Protein AF-A0A7C3S9Y6-F1 (afdb_monomer_lite)

pLDDT: mean 74.48, std 11.44, range [35.72, 89.06]

Sequence (174 aa):
MGEKSQPERVWFWVAPLLIWFSTAYSTPLTTHLYFVLFQRDALKDGQYAMIFPFGAGLGFVAGTIPLALTLVLSHRKPEFAPIAFWVALGYIAFWTIVVTACEAVVLREGVGFGVLMTLGLLPIALLSLPFFWLSAIFAPLRSLLCVLSSSLPPTVLLLIAFYFTPPRGWRQGG

Radius of gyration: 18.25 Å; chains: 1; bounding box: 56×35×53 Å

Structure (mmCIF, N/CA/C/O backbone):
data_AF-A0A7C3S9Y6-F1
#
_entry.id   AF-A0A7C3S9Y6-F1
#
loop_
_atom_site.group_PDB
_atom_site.id
_atom_site.type_symbol
_atom_site.label_atom_id
_atom_site.label_alt_id
_atom_site.label_comp_id
_atom_site.label_asym_id
_atom_site.label_entity_id
_atom_site.label_seq_id
_atom_site.pdbx_PDB_ins_code
_atom_site.Cartn_x
_atom_site.Cartn_y
_atom_site.Cartn_z
_atom_site.occupancy
_atom_site.B_iso_or_equiv
_atom_site.auth_seq_id
_atom_site.auth_comp_id
_atom_site.auth_asym_id
_atom_site.auth_atom_id
_atom_site.pdbx_PDB_model_num
ATOM 1 N N . MET A 1 1 ? -21.537 -14.570 30.235 1.00 40.09 1 MET A N 1
ATOM 2 C CA . MET A 1 1 ? -20.483 -13.654 29.745 1.00 40.09 1 MET A CA 1
ATOM 3 C C . MET A 1 1 ? -19.998 -14.205 28.419 1.00 40.09 1 MET A C 1
ATOM 5 O O . MET A 1 1 ? -19.288 -15.195 28.415 1.00 40.09 1 MET A O 1
ATOM 9 N N . GLY A 1 2 ? -20.529 -13.687 27.311 1.00 42.88 2 GLY A N 1
ATOM 10 C CA . GLY A 1 2 ? -20.323 -14.271 25.984 1.00 42.88 2 GLY A CA 1
ATOM 11 C C . GLY A 1 2 ? -19.005 -13.831 25.352 1.00 42.88 2 GLY A C 1
ATOM 12 O O . GLY A 1 2 ? -18.713 -12.636 25.306 1.00 42.88 2 GLY A O 1
ATOM 13 N N . GLU A 1 3 ? -18.248 -14.798 24.839 1.00 43.22 3 GLU A N 1
ATOM 14 C CA . GLU A 1 3 ? -17.090 -14.626 23.958 1.00 43.22 3 GLU A CA 1
ATOM 15 C C . GLU A 1 3 ? -17.491 -13.951 22.634 1.00 43.22 3 GLU A C 1
ATOM 17 O O . GLU A 1 3 ? -17.615 -14.584 21.592 1.00 43.22 3 GLU A O 1
ATOM 22 N N . LYS A 1 4 ? -17.695 -12.632 22.649 1.00 45.28 4 LYS A N 1
ATOM 23 C CA . LYS A 1 4 ? -17.788 -11.815 21.424 1.00 45.28 4 LYS A CA 1
ATOM 24 C C . LYS A 1 4 ? -16.437 -11.227 20.981 1.00 45.28 4 LYS A C 1
ATOM 26 O O . LYS A 1 4 ? -16.396 -10.378 20.103 1.00 45.28 4 LYS A O 1
ATOM 31 N N . SER A 1 5 ? -15.318 -11.644 21.573 1.00 50.94 5 SER A N 1
ATOM 32 C CA . SER A 1 5 ? -14.086 -10.837 21.600 1.00 50.94 5 SER A CA 1
ATOM 33 C C . SER A 1 5 ? -12.979 -11.218 20.609 1.00 50.94 5 SER A C 1
ATOM 35 O O . SER A 1 5 ? -11.975 -10.507 20.553 1.00 50.94 5 SER A O 1
ATOM 37 N N . GLN A 1 6 ? -13.111 -12.296 19.832 1.00 53.94 6 GLN A N 1
ATOM 38 C CA . GLN A 1 6 ? -12.042 -12.725 18.917 1.00 53.94 6 GLN A CA 1
ATOM 39 C C . GLN A 1 6 ? -12.067 -12.083 17.517 1.00 53.94 6 GLN A C 1
ATOM 41 O O . GLN A 1 6 ? -11.024 -11.560 17.120 1.00 53.94 6 GLN A O 1
ATOM 46 N N . PRO A 1 7 ? -13.187 -12.047 16.764 1.00 53.97 7 PRO A N 1
ATOM 47 C CA . PRO A 1 7 ? -13.158 -11.538 15.390 1.00 53.97 7 PRO A CA 1
ATOM 48 C C . PRO A 1 7 ? -12.826 -10.040 15.332 1.00 53.97 7 PRO A C 1
ATOM 50 O O . PRO A 1 7 ? -11.981 -9.639 14.538 1.00 53.97 7 PRO A O 1
ATOM 53 N N . GLU A 1 8 ? -13.387 -9.218 16.226 1.00 60.06 8 GLU A N 1
ATOM 54 C CA . GLU A 1 8 ? -13.068 -7.779 16.298 1.00 60.06 8 GLU A CA 1
ATOM 55 C C . GLU A 1 8 ? -11.577 -7.520 16.562 1.00 60.06 8 GLU A C 1
ATOM 57 O O . GLU A 1 8 ? -11.000 -6.573 16.028 1.00 60.06 8 GLU A O 1
ATOM 62 N N . ARG A 1 9 ? -10.929 -8.387 17.351 1.00 68.06 9 ARG A N 1
ATOM 63 C CA . ARG A 1 9 ? -9.521 -8.234 17.725 1.00 68.06 9 ARG A CA 1
ATOM 64 C C . ARG A 1 9 ? -8.576 -8.571 16.568 1.00 68.06 9 ARG A C 1
ATOM 66 O O . ARG A 1 9 ? -7.524 -7.949 16.466 1.00 68.06 9 ARG A O 1
ATOM 73 N N . VAL A 1 10 ? -8.942 -9.507 15.688 1.00 79.38 10 VAL A N 1
ATOM 74 C CA . VAL A 1 10 ? -8.147 -9.837 14.491 1.00 79.38 10 VAL A CA 1
ATOM 75 C C . VAL A 1 10 ? -8.179 -8.679 13.495 1.00 79.38 10 VAL A C 1
ATOM 77 O O . VAL A 1 10 ? -7.125 -8.203 13.075 1.00 79.38 10 VAL A O 1
ATOM 80 N N . TRP A 1 11 ? -9.368 -8.159 13.173 1.00 80.94 11 TRP A N 1
ATOM 81 C CA . TRP A 1 11 ? -9.512 -7.047 12.223 1.00 80.94 11 TRP A CA 1
ATOM 82 C C . TRP A 1 11 ? -8.798 -5.781 12.683 1.00 80.94 11 TRP A C 1
ATOM 84 O O . TRP A 1 11 ? -8.235 -5.064 11.858 1.00 80.94 11 TRP A O 1
ATOM 94 N N . PHE A 1 12 ? -8.765 -5.546 13.995 1.00 81.06 12 PHE A N 1
ATOM 95 C CA . PHE A 1 12 ? -8.070 -4.411 14.588 1.00 81.06 12 PHE A CA 1
ATOM 96 C C . PHE A 1 12 ? -6.573 -4.361 14.237 1.00 81.06 12 PHE A C 1
ATOM 98 O O . PHE A 1 12 ? -6.023 -3.278 14.068 1.00 81.06 12 PHE A O 1
ATOM 105 N N . TRP A 1 13 ? -5.922 -5.518 14.088 1.00 81.94 13 TRP A N 1
ATOM 106 C CA . TRP A 1 13 ? -4.500 -5.598 13.737 1.00 81.94 13 TRP A CA 1
ATOM 107 C C . TRP A 1 13 ? -4.264 -5.830 12.249 1.00 81.94 13 TRP A C 1
ATOM 109 O O . TRP A 1 13 ? -3.335 -5.266 11.675 1.00 81.94 13 TRP A O 1
ATOM 119 N N . VAL A 1 14 ? -5.115 -6.627 11.606 1.00 86.06 14 VAL A N 1
ATOM 120 C CA . VAL A 1 14 ? -4.948 -6.981 10.193 1.00 86.06 14 VAL A CA 1
ATOM 121 C C . VAL A 1 14 ? -5.261 -5.796 9.278 1.00 86.06 14 VAL A C 1
ATOM 123 O O . VAL A 1 14 ? -4.531 -5.572 8.316 1.00 86.06 14 VAL A O 1
ATOM 126 N N . ALA A 1 15 ? -6.296 -5.001 9.571 1.00 86.69 15 ALA A N 1
ATOM 127 C CA . ALA A 1 15 ? -6.699 -3.904 8.692 1.00 86.69 15 ALA A CA 1
ATOM 128 C C . ALA A 1 15 ? -5.639 -2.792 8.572 1.00 86.69 15 ALA A C 1
ATOM 130 O O . ALA A 1 15 ? -5.299 -2.437 7.443 1.00 86.69 15 ALA A O 1
ATOM 131 N N . PRO A 1 16 ? -5.042 -2.278 9.669 1.00 85.00 16 PRO A N 1
ATOM 132 C CA . PRO A 1 16 ? -3.958 -1.306 9.564 1.00 85.00 16 PRO A CA 1
ATOM 133 C C . PRO A 1 16 ? -2.755 -1.852 8.796 1.00 85.00 16 PRO A C 1
ATOM 135 O O . PRO A 1 16 ? -2.241 -1.169 7.913 1.00 85.00 16 PRO A O 1
ATOM 138 N N . LEU A 1 17 ? -2.323 -3.083 9.091 1.00 85.88 17 LEU A N 1
ATOM 139 C CA . LEU A 1 17 ? -1.182 -3.705 8.411 1.00 85.88 17 LEU A CA 1
ATOM 140 C C . LEU A 1 17 ? -1.433 -3.855 6.909 1.00 85.88 17 LEU A C 1
ATOM 142 O O . LEU A 1 17 ? -0.540 -3.601 6.101 1.00 85.88 17 LEU A O 1
ATOM 146 N N . LEU A 1 18 ? -2.657 -4.215 6.528 1.00 86.12 18 LEU A N 1
ATOM 147 C CA . LEU A 1 18 ? -3.022 -4.346 5.127 1.00 86.12 18 LEU A CA 1
ATOM 148 C C . LEU A 1 18 ? -3.097 -2.986 4.421 1.00 86.12 18 LEU A C 1
ATOM 150 O O . LEU A 1 18 ? -2.653 -2.876 3.284 1.00 86.12 18 LEU A O 1
ATOM 154 N N . ILE A 1 19 ? -3.589 -1.942 5.093 1.00 88.25 19 ILE A N 1
ATOM 155 C CA . ILE A 1 19 ? -3.573 -0.558 4.587 1.00 88.25 19 ILE A CA 1
ATOM 156 C C . ILE A 1 19 ? -2.147 -0.035 4.395 1.00 88.25 19 ILE A C 1
ATOM 158 O O . ILE A 1 19 ? -1.830 0.666 3.426 1.00 88.25 19 ILE A O 1
ATOM 162 N N . TRP A 1 20 ? -1.266 -0.369 5.331 1.00 85.94 20 TRP A N 1
ATOM 163 C CA . TRP A 1 20 ? 0.140 -0.022 5.232 1.00 85.94 20 TRP A CA 1
ATOM 164 C C . TRP A 1 20 ? 0.767 -0.664 3.997 1.00 85.94 20 TRP A C 1
ATOM 166 O O . TRP A 1 20 ? 1.350 0.032 3.163 1.00 85.94 20 TRP A O 1
ATOM 176 N N . PHE A 1 21 ? 0.549 -1.971 3.835 1.00 83.62 21 PHE A N 1
ATOM 177 C CA . PHE A 1 21 ? 0.996 -2.719 2.668 1.00 83.62 21 PHE A CA 1
ATOM 178 C C . PHE A 1 21 ? 0.389 -2.181 1.367 1.00 83.62 21 PHE A C 1
ATOM 180 O O . PHE A 1 21 ? 1.106 -2.010 0.387 1.00 83.62 21 PHE A O 1
ATOM 187 N N . SER A 1 22 ? -0.904 -1.848 1.349 1.00 85.06 22 SER A N 1
ATOM 188 C CA . SER A 1 22 ? -1.585 -1.346 0.152 1.00 85.06 22 SER A CA 1
ATOM 189 C C . SER A 1 22 ? -0.983 -0.027 -0.334 1.00 85.06 22 SER A C 1
ATOM 191 O O . SER A 1 22 ? -0.798 0.180 -1.533 1.00 85.06 22 S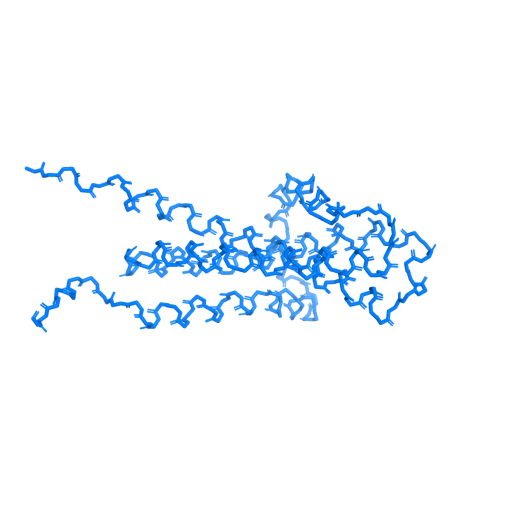ER A O 1
ATOM 193 N N . THR A 1 23 ? -0.622 0.854 0.599 1.00 83.31 23 THR A N 1
ATOM 194 C CA . THR A 1 23 ? 0.060 2.114 0.284 1.00 83.31 23 THR A CA 1
ATOM 195 C C . THR A 1 23 ? 1.471 1.848 -0.233 1.00 83.31 23 THR A C 1
ATOM 197 O O . THR A 1 23 ? 1.828 2.338 -1.305 1.00 83.31 23 THR A O 1
ATOM 200 N N . ALA A 1 24 ? 2.228 0.998 0.469 1.00 81.50 24 ALA A N 1
ATOM 201 C CA . ALA A 1 24 ? 3.584 0.618 0.090 1.00 81.50 24 ALA A CA 1
ATOM 202 C C . ALA A 1 24 ? 3.673 -0.043 -1.285 1.00 81.50 24 ALA A C 1
ATOM 204 O O . ALA A 1 24 ? 4.636 0.169 -2.015 1.00 81.50 24 ALA A O 1
ATOM 205 N N . TYR A 1 25 ? 2.643 -0.800 -1.647 1.00 79.25 25 TYR A N 1
ATOM 206 C CA . TYR A 1 25 ? 2.495 -1.420 -2.950 1.00 79.25 25 TYR A CA 1
ATOM 207 C C . TYR A 1 25 ? 2.164 -0.394 -4.041 1.00 79.25 25 TYR A C 1
ATOM 209 O O . TYR A 1 25 ? 2.771 -0.414 -5.103 1.00 79.25 25 TYR A O 1
ATOM 217 N N . SER A 1 26 ? 1.264 0.560 -3.789 1.00 81.81 26 SER A N 1
ATOM 218 C CA . SER A 1 26 ? 0.836 1.523 -4.817 1.00 81.81 26 SER A CA 1
ATOM 219 C C . SER A 1 26 ? 1.924 2.491 -5.296 1.00 81.81 26 SER A C 1
ATOM 221 O O . SER A 1 26 ? 1.938 2.877 -6.465 1.00 81.81 26 SER A O 1
ATOM 223 N N . THR A 1 27 ? 2.854 2.892 -4.428 1.00 79.19 27 THR A N 1
ATOM 224 C CA . THR A 1 27 ? 3.888 3.894 -4.739 1.00 79.19 27 THR A CA 1
ATOM 225 C C . THR A 1 27 ? 4.909 3.450 -5.797 1.00 79.19 27 THR A C 1
ATOM 227 O O . THR A 1 27 ? 5.082 4.184 -6.779 1.00 79.19 27 THR A O 1
ATOM 230 N N . PRO A 1 28 ? 5.569 2.276 -5.691 1.00 74.69 28 PRO A N 1
ATOM 231 C CA . PRO A 1 28 ? 6.456 1.793 -6.748 1.00 74.69 28 PRO A CA 1
ATOM 232 C C . PRO A 1 28 ? 5.705 1.584 -8.062 1.00 74.69 28 PRO A C 1
ATOM 234 O O . PRO A 1 28 ? 6.260 1.853 -9.118 1.00 74.69 28 PRO A O 1
ATOM 237 N N . LEU A 1 29 ? 4.430 1.193 -8.007 1.00 76.56 29 LEU A N 1
ATOM 238 C CA . LEU A 1 29 ? 3.601 0.935 -9.187 1.00 76.56 29 LEU A CA 1
ATOM 239 C C . LEU A 1 29 ? 3.154 2.219 -9.890 1.00 76.56 29 LEU A C 1
ATOM 241 O O . LEU A 1 29 ? 3.176 2.297 -11.114 1.00 76.56 29 LEU A O 1
ATOM 245 N N . THR A 1 30 ? 2.813 3.258 -9.131 1.00 78.75 30 THR A N 1
ATOM 246 C CA . THR A 1 30 ? 2.537 4.593 -9.684 1.00 78.75 30 THR A CA 1
ATOM 247 C C . THR A 1 30 ? 3.782 5.147 -10.370 1.00 78.75 30 THR A C 1
ATOM 249 O O . THR A 1 30 ? 3.716 5.664 -11.484 1.00 78.75 30 THR A O 1
ATOM 252 N N . THR A 1 31 ? 4.934 4.987 -9.716 1.00 75.69 31 THR A N 1
ATOM 253 C CA . THR A 1 31 ? 6.230 5.400 -10.263 1.00 75.69 31 THR A CA 1
ATOM 254 C C . THR A 1 31 ? 6.538 4.613 -11.536 1.00 75.69 31 THR A C 1
ATOM 256 O O . THR A 1 31 ? 6.851 5.198 -12.566 1.00 75.69 31 THR A O 1
ATOM 259 N N . HIS A 1 32 ? 6.355 3.295 -11.497 1.00 74.44 32 HIS A N 1
ATOM 260 C CA . HIS A 1 32 ? 6.495 2.403 -12.640 1.00 74.44 32 HIS A CA 1
ATOM 261 C C . HIS A 1 32 ? 5.662 2.864 -13.843 1.00 74.44 32 HIS A C 1
ATOM 263 O O . HIS A 1 32 ? 6.205 3.056 -14.929 1.00 74.44 32 HIS A O 1
ATOM 269 N N . LEU A 1 33 ? 4.369 3.126 -13.641 1.00 74.69 33 LEU A N 1
ATOM 270 C CA . LEU A 1 33 ? 3.466 3.601 -14.691 1.00 74.69 33 LEU A CA 1
ATOM 271 C C . LEU A 1 33 ? 3.913 4.926 -15.294 1.00 74.69 33 LEU A C 1
ATOM 273 O O . LEU A 1 33 ? 3.867 5.085 -16.511 1.00 74.69 33 LEU A O 1
ATOM 277 N N . TYR A 1 34 ? 4.369 5.864 -14.463 1.00 76.75 34 TYR A N 1
ATOM 278 C CA . TYR A 1 34 ? 4.883 7.138 -14.950 1.00 76.75 34 TYR A CA 1
ATOM 279 C C . TYR A 1 34 ? 6.054 6.933 -15.921 1.00 76.75 34 TYR A C 1
ATOM 281 O O . TYR A 1 34 ? 6.043 7.477 -17.025 1.00 76.75 34 TYR A O 1
ATOM 289 N N . PHE A 1 35 ? 7.029 6.098 -15.558 1.00 73.25 35 PHE A N 1
ATOM 290 C CA . PHE A 1 35 ? 8.177 5.824 -16.424 1.00 73.25 35 PHE A CA 1
ATOM 291 C C . PHE A 1 35 ? 7.783 5.047 -17.687 1.00 73.25 35 PHE A C 1
ATOM 293 O O . PHE A 1 35 ? 8.198 5.412 -18.784 1.00 73.25 35 PHE A O 1
ATOM 300 N N . VAL A 1 36 ? 6.916 4.041 -17.563 1.00 70.31 36 VAL A N 1
ATOM 301 C CA . VAL A 1 36 ? 6.412 3.240 -18.693 1.00 70.31 36 VAL A CA 1
ATOM 302 C C . VAL A 1 36 ? 5.640 4.079 -19.715 1.00 70.31 36 VAL A C 1
ATOM 304 O O . VAL A 1 36 ? 5.790 3.882 -20.926 1.00 70.31 36 VAL A O 1
ATOM 307 N N . LEU A 1 37 ? 4.813 5.016 -19.250 1.00 73.88 37 LEU A N 1
ATOM 308 C CA . LEU A 1 37 ? 3.951 5.819 -20.115 1.00 73.88 37 LEU A CA 1
ATOM 309 C C . LEU A 1 37 ? 4.655 7.059 -20.670 1.00 73.88 37 LEU A C 1
ATOM 311 O O . LEU A 1 37 ? 4.440 7.397 -21.832 1.00 73.88 37 LEU A O 1
ATOM 315 N N . PHE A 1 38 ? 5.495 7.720 -19.870 1.00 76.06 38 PHE A N 1
ATOM 316 C CA . PHE A 1 38 ? 6.022 9.049 -20.196 1.00 76.06 38 PHE A CA 1
ATOM 317 C C . PHE A 1 38 ? 7.542 9.107 -20.393 1.00 76.06 38 PHE A C 1
ATOM 319 O O . PHE A 1 38 ? 8.027 10.080 -20.963 1.00 76.06 38 PHE A O 1
ATOM 326 N N . GLN A 1 39 ? 8.309 8.097 -19.965 1.00 71.50 39 GLN A N 1
ATOM 327 C CA . GLN A 1 39 ? 9.777 8.078 -20.079 1.00 71.50 39 GLN A CA 1
ATOM 328 C C . GLN A 1 39 ? 10.306 6.710 -20.533 1.00 71.50 39 GLN A C 1
ATOM 330 O O . GLN A 1 39 ? 11.123 6.075 -19.867 1.00 71.50 39 GLN A O 1
ATOM 335 N N . ARG A 1 40 ? 9.862 6.269 -21.717 1.00 66.62 40 ARG A N 1
ATOM 336 C CA . ARG A 1 40 ? 10.253 4.976 -22.309 1.00 66.62 40 ARG A CA 1
ATOM 337 C C . ARG A 1 40 ? 11.755 4.814 -22.539 1.00 66.62 40 ARG A C 1
ATOM 339 O O . ARG A 1 40 ? 12.237 3.687 -22.536 1.00 66.62 40 ARG A O 1
ATOM 346 N N . ASP A 1 41 ? 12.493 5.904 -22.725 1.00 64.50 41 ASP A N 1
ATOM 347 C CA . ASP A 1 41 ? 13.941 5.833 -22.940 1.00 64.50 41 ASP A CA 1
ATOM 348 C C . ASP A 1 41 ? 14.698 5.504 -21.643 1.00 64.50 41 ASP A C 1
ATOM 350 O O . ASP A 1 41 ? 15.640 4.719 -21.675 1.00 64.50 41 ASP A O 1
ATOM 354 N N . ALA A 1 42 ? 14.205 5.954 -20.482 1.00 60.28 42 ALA A N 1
ATOM 355 C CA . ALA A 1 42 ? 14.785 5.625 -19.174 1.00 60.28 42 ALA A CA 1
ATOM 356 C C . ALA A 1 42 ? 14.652 4.130 -18.807 1.00 60.28 42 ALA A C 1
ATOM 358 O O . ALA A 1 42 ? 15.404 3.618 -17.977 1.00 60.28 42 ALA A O 1
ATOM 359 N N . LEU A 1 43 ? 13.720 3.407 -19.442 1.00 58.25 43 LEU A N 1
ATOM 360 C CA . LEU A 1 43 ? 13.586 1.953 -19.293 1.00 58.25 43 LEU A CA 1
ATOM 361 C C . LEU A 1 43 ? 14.712 1.174 -19.984 1.00 58.25 43 LEU A C 1
ATOM 363 O O . LEU A 1 43 ? 15.028 0.073 -19.543 1.00 58.25 43 LEU A O 1
ATOM 367 N N . LYS A 1 44 ? 15.335 1.728 -21.031 1.00 58.50 44 LYS A N 1
ATOM 368 C CA . LYS A 1 44 ? 16.376 1.034 -21.808 1.00 58.50 44 LYS A CA 1
ATOM 369 C C . LYS A 1 44 ? 17.748 1.046 -21.131 1.00 58.50 44 LYS A C 1
ATOM 371 O O . LYS A 1 44 ? 18.532 0.130 -21.348 1.00 58.50 44 LYS A O 1
ATOM 376 N N . ASP A 1 45 ? 18.008 2.024 -20.266 1.00 58.31 45 ASP A N 1
ATOM 377 C CA . ASP A 1 45 ? 19.332 2.256 -19.671 1.00 58.31 45 ASP A CA 1
ATOM 378 C C . ASP A 1 45 ? 19.554 1.526 -18.330 1.00 58.31 45 ASP A C 1
ATOM 380 O O . ASP A 1 45 ? 20.423 1.896 -17.542 1.00 58.31 45 ASP A O 1
ATOM 384 N N . GLY A 1 46 ? 18.741 0.514 -18.004 1.00 59.25 46 GLY A N 1
ATOM 385 C CA . GLY A 1 46 ? 18.872 -0.256 -16.757 1.00 59.25 46 GLY A CA 1
ATOM 386 C C . GLY A 1 46 ? 18.512 0.514 -15.474 1.00 59.25 46 GLY A C 1
ATOM 387 O O . GLY A 1 46 ? 18.488 -0.069 -14.390 1.00 59.25 46 GLY A O 1
ATOM 388 N N . GLN A 1 47 ? 18.147 1.799 -15.575 1.00 60.31 47 GLN A N 1
ATOM 389 C CA . GLN A 1 47 ? 17.688 2.633 -14.451 1.00 60.31 47 GLN A CA 1
ATOM 390 C C . GLN A 1 47 ? 16.416 2.084 -13.791 1.00 60.31 47 GLN A C 1
ATOM 392 O O . GLN A 1 47 ? 16.153 2.329 -12.611 1.00 60.31 47 GLN A O 1
ATOM 397 N N . TYR A 1 48 ? 15.664 1.277 -14.534 1.00 58.97 48 TYR A N 1
ATOM 398 C CA . TYR A 1 48 ? 14.485 0.567 -14.067 1.00 58.97 48 TYR A CA 1
ATOM 399 C C . TYR A 1 48 ? 14.746 -0.286 -12.807 1.00 58.97 48 TYR A C 1
ATOM 401 O O . TYR A 1 48 ? 13.913 -0.320 -11.898 1.00 58.97 48 TYR A O 1
ATOM 409 N N . ALA A 1 49 ? 15.946 -0.869 -12.687 1.00 62.38 49 ALA A N 1
ATOM 410 C CA . ALA A 1 49 ? 16.352 -1.660 -11.525 1.00 62.38 49 ALA A CA 1
ATOM 411 C C . ALA A 1 49 ? 16.459 -0.837 -10.227 1.00 62.38 49 ALA A C 1
ATOM 413 O O . ALA A 1 49 ? 16.343 -1.401 -9.142 1.00 62.38 49 ALA A O 1
ATOM 414 N N . MET A 1 50 ? 16.654 0.485 -10.316 1.00 65.19 50 MET A N 1
ATOM 415 C CA . MET A 1 50 ? 16.802 1.376 -9.153 1.00 65.19 50 MET A CA 1
ATOM 416 C C . MET A 1 50 ? 15.532 2.169 -8.824 1.00 65.19 50 MET A C 1
ATOM 418 O O . MET A 1 50 ? 15.296 2.501 -7.661 1.00 65.19 50 MET A O 1
ATOM 422 N N . ILE A 1 51 ? 14.682 2.434 -9.818 1.00 69.19 51 ILE A N 1
ATOM 423 C CA . ILE A 1 51 ? 13.428 3.182 -9.638 1.00 69.19 51 ILE A CA 1
ATOM 424 C C . ILE A 1 51 ? 12.441 2.392 -8.777 1.00 69.19 51 ILE A C 1
ATOM 426 O O . ILE A 1 51 ? 11.819 2.942 -7.865 1.00 69.19 51 ILE A O 1
ATOM 430 N N . PHE A 1 52 ? 12.313 1.093 -9.050 1.00 69.44 52 PHE A N 1
ATOM 431 C CA . PHE A 1 52 ? 11.334 0.248 -8.379 1.00 69.44 52 PHE A CA 1
ATOM 432 C C . PHE A 1 52 ? 11.627 0.080 -6.873 1.00 69.44 52 PHE A C 1
ATOM 434 O O . PHE A 1 52 ? 10.721 0.306 -6.063 1.00 69.44 52 PHE A O 1
ATOM 441 N N . PRO A 1 53 ? 12.879 -0.203 -6.452 1.00 68.31 53 PRO A N 1
ATOM 442 C CA . PRO A 1 53 ? 13.224 -0.249 -5.036 1.00 68.31 53 PRO A CA 1
ATOM 443 C C . PRO A 1 53 ? 13.048 1.076 -4.304 1.00 68.31 53 PRO A C 1
ATOM 445 O O . PRO A 1 53 ? 12.561 1.100 -3.172 1.00 68.31 53 PRO A O 1
ATOM 448 N N . PHE A 1 54 ? 13.403 2.184 -4.954 1.00 71.44 54 PHE A N 1
ATOM 449 C CA . PHE A 1 54 ? 13.258 3.510 -4.368 1.00 71.44 54 PHE A CA 1
ATOM 450 C C . PHE A 1 54 ? 11.782 3.877 -4.159 1.00 71.44 54 PHE A C 1
ATOM 452 O O . PHE A 1 54 ? 11.398 4.325 -3.078 1.00 71.44 54 PHE A O 1
ATOM 459 N N . GLY A 1 55 ? 10.934 3.607 -5.157 1.00 74.38 55 GLY A N 1
ATOM 460 C CA . GLY A 1 55 ? 9.488 3.793 -5.052 1.00 74.38 55 GLY A CA 1
ATOM 461 C C . GLY A 1 55 ? 8.854 2.922 -3.964 1.00 74.38 55 GLY A C 1
ATOM 462 O O . GLY A 1 55 ? 7.985 3.396 -3.235 1.00 74.38 55 GLY A O 1
ATOM 463 N N . ALA A 1 56 ? 9.318 1.678 -3.799 1.00 73.25 56 ALA A N 1
ATOM 464 C CA . ALA A 1 56 ? 8.851 0.785 -2.739 1.00 73.25 56 ALA A CA 1
ATOM 465 C C . ALA A 1 56 ? 9.217 1.332 -1.353 1.00 73.25 56 ALA A C 1
ATOM 467 O O . ALA A 1 56 ? 8.349 1.442 -0.489 1.00 73.25 56 ALA A O 1
ATOM 468 N N . GLY A 1 57 ? 10.471 1.753 -1.159 1.00 73.38 57 GLY A N 1
ATOM 469 C CA . GLY A 1 57 ? 10.923 2.384 0.083 1.00 73.38 57 GLY A CA 1
ATOM 470 C C . GLY A 1 57 ? 10.104 3.627 0.442 1.00 73.38 57 GLY A C 1
ATOM 471 O O . GLY A 1 57 ? 9.606 3.737 1.563 1.00 73.38 57 GLY A O 1
ATOM 472 N N . LEU A 1 58 ? 9.880 4.521 -0.527 1.00 76.06 58 LEU A N 1
ATOM 473 C CA . LEU A 1 58 ? 9.016 5.690 -0.340 1.00 76.06 58 LEU A CA 1
ATOM 474 C C . LEU A 1 58 ? 7.582 5.302 0.027 1.00 76.06 58 LEU A C 1
ATOM 476 O O . LEU A 1 58 ? 6.991 5.925 0.907 1.00 76.06 58 LEU A O 1
ATOM 480 N N . GLY A 1 59 ? 7.037 4.263 -0.604 1.00 81.81 59 GLY A N 1
ATOM 481 C CA . GLY A 1 59 ? 5.705 3.756 -0.298 1.00 81.81 59 GLY A CA 1
ATOM 482 C C . GLY A 1 59 ? 5.580 3.217 1.122 1.00 81.81 59 GLY A C 1
ATOM 483 O O . GLY A 1 59 ? 4.584 3.488 1.791 1.00 81.81 59 GLY A O 1
ATOM 484 N N . PHE A 1 60 ? 6.586 2.490 1.614 1.00 81.50 60 PHE A N 1
ATOM 485 C CA . PHE A 1 60 ? 6.600 1.991 2.991 1.00 81.50 60 PHE A CA 1
ATOM 486 C C . PHE A 1 60 ? 6.589 3.121 4.011 1.00 81.50 60 PHE A C 1
ATOM 488 O O . PHE A 1 60 ? 5.845 3.051 4.993 1.00 81.50 60 PHE A O 1
ATOM 495 N N . VAL A 1 61 ? 7.363 4.177 3.756 1.00 80.94 61 VAL A N 1
ATOM 496 C CA . VAL A 1 61 ? 7.363 5.383 4.588 1.00 80.94 61 VAL A CA 1
ATOM 497 C C . VAL A 1 61 ? 6.012 6.086 4.492 1.00 80.94 61 VAL A C 1
ATOM 499 O O . VAL A 1 61 ? 5.401 6.348 5.521 1.00 80.94 61 VAL A O 1
ATOM 502 N N . ALA A 1 62 ? 5.490 6.323 3.288 1.00 82.19 62 ALA A N 1
ATOM 503 C CA . ALA A 1 62 ? 4.198 6.978 3.082 1.00 82.19 62 ALA A CA 1
ATOM 504 C C . ALA A 1 62 ? 3.035 6.222 3.744 1.00 82.19 62 ALA A C 1
ATOM 506 O O . ALA A 1 62 ? 2.151 6.840 4.335 1.00 82.19 62 ALA A O 1
ATOM 507 N N . GLY A 1 63 ? 3.045 4.888 3.706 1.00 85.25 63 GLY A N 1
ATOM 508 C CA . GLY A 1 63 ? 1.983 4.053 4.263 1.00 85.25 63 GLY A CA 1
ATOM 509 C C . GLY A 1 63 ? 1.816 4.152 5.778 1.00 85.25 63 GLY A C 1
ATOM 510 O O . GLY A 1 63 ? 0.777 3.759 6.308 1.00 85.25 63 GLY A O 1
ATOM 511 N N . THR A 1 64 ? 2.817 4.643 6.501 1.00 86.31 64 THR A N 1
ATOM 512 C CA . THR A 1 64 ? 2.740 4.795 7.962 1.00 86.31 64 THR A CA 1
ATOM 513 C C . THR A 1 64 ? 1.666 5.803 8.393 1.00 86.31 64 THR A C 1
ATOM 515 O O . THR A 1 64 ? 1.073 5.649 9.461 1.00 86.31 64 THR A O 1
ATOM 518 N N . ILE A 1 65 ? 1.362 6.793 7.547 1.00 85.81 65 ILE A N 1
ATOM 519 C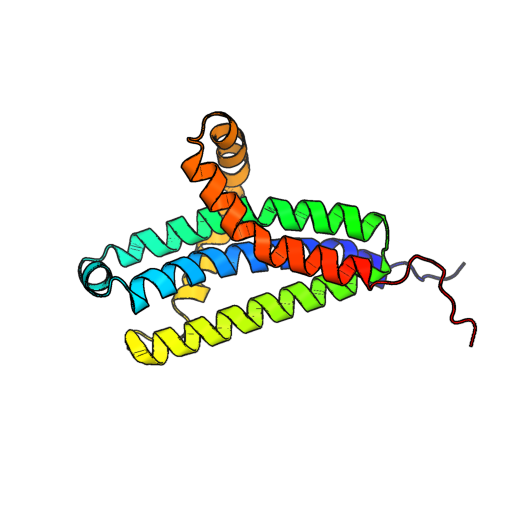 CA . ILE A 1 65 ? 0.312 7.793 7.779 1.00 85.81 65 ILE A CA 1
ATOM 520 C C . ILE A 1 65 ? -1.081 7.136 7.773 1.00 85.81 65 ILE A C 1
ATOM 522 O O . ILE A 1 65 ? -1.767 7.200 8.799 1.00 85.81 65 ILE A O 1
ATOM 526 N N . PRO A 1 66 ? -1.522 6.459 6.692 1.00 88.00 66 PRO A N 1
ATOM 527 C CA . PRO A 1 66 ? -2.809 5.776 6.685 1.00 88.00 66 PRO A CA 1
ATOM 528 C C . PRO A 1 66 ? -2.852 4.591 7.664 1.00 88.00 66 PRO A C 1
ATOM 530 O O . PRO A 1 66 ? -3.922 4.30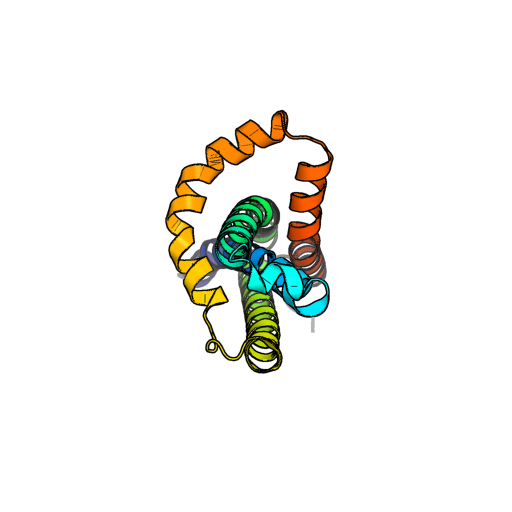9 8.198 1.00 88.00 66 PRO A O 1
ATOM 533 N N . LEU A 1 67 ? -1.721 3.947 7.990 1.00 88.50 67 LEU A N 1
ATOM 534 C CA . LEU A 1 67 ? -1.628 2.967 9.086 1.00 88.50 67 LEU A CA 1
ATOM 535 C C . LEU A 1 67 ? -2.032 3.596 10.429 1.00 88.50 67 LEU A C 1
ATOM 537 O O . LEU A 1 67 ? -2.952 3.107 11.090 1.00 88.50 67 LEU A O 1
ATOM 541 N N . ALA A 1 68 ? -1.355 4.677 10.829 1.00 87.00 68 ALA A N 1
ATOM 542 C CA . ALA A 1 68 ? -1.618 5.362 12.091 1.00 87.00 68 ALA A CA 1
ATOM 543 C C . ALA A 1 68 ? -3.060 5.879 12.145 1.00 87.00 68 ALA A C 1
ATOM 545 O O . ALA A 1 68 ? -3.752 5.698 13.150 1.00 87.00 68 ALA A O 1
ATOM 546 N N . LEU A 1 69 ? -3.544 6.444 11.036 1.00 87.94 69 LEU A N 1
ATOM 547 C CA . LEU A 1 69 ? -4.932 6.866 10.913 1.00 87.94 69 LEU A CA 1
ATOM 548 C C . LEU A 1 69 ? -5.891 5.683 11.110 1.00 87.94 69 LEU A C 1
ATOM 550 O O . LEU A 1 69 ? -6.812 5.780 11.916 1.00 87.94 69 LEU A O 1
ATOM 554 N N . THR A 1 70 ? -5.662 4.549 10.446 1.00 89.06 70 THR A N 1
ATOM 555 C CA . THR A 1 70 ? -6.526 3.361 10.561 1.00 89.06 70 THR A CA 1
ATOM 556 C C . THR A 1 70 ? -6.587 2.839 11.993 1.00 89.06 70 THR A C 1
ATOM 558 O O . THR A 1 70 ? -7.675 2.503 12.462 1.00 89.06 70 THR A O 1
ATOM 561 N N . LEU A 1 71 ? -5.463 2.822 12.718 1.00 88.06 71 LEU A N 1
ATOM 562 C CA . LEU A 1 71 ? -5.421 2.444 14.137 1.00 88.06 71 LEU A CA 1
ATOM 563 C C . LEU A 1 71 ? -6.280 3.380 14.998 1.00 88.06 71 LEU A C 1
ATOM 565 O O . LEU A 1 71 ? -7.130 2.922 15.766 1.00 88.06 71 LEU A O 1
ATOM 569 N N . VAL A 1 72 ? -6.104 4.695 14.838 1.00 88.81 72 VAL A N 1
ATOM 570 C CA . VAL A 1 72 ? -6.863 5.706 15.591 1.00 88.81 72 VAL A CA 1
ATOM 571 C C . VAL A 1 72 ? -8.360 5.617 15.283 1.00 88.81 72 VAL A C 1
ATOM 573 O O . VAL A 1 72 ? -9.186 5.640 16.198 1.00 88.81 72 VAL A O 1
ATOM 576 N N . LEU A 1 73 ? -8.730 5.482 14.009 1.00 87.25 73 LEU A N 1
ATOM 577 C CA . LEU A 1 73 ? -10.125 5.392 13.576 1.00 87.25 73 LEU A CA 1
ATOM 578 C C . LEU A 1 73 ? -10.790 4.094 14.053 1.00 87.25 73 LEU A C 1
ATOM 580 O O . LEU A 1 73 ? -11.913 4.137 14.559 1.00 87.25 73 LEU A O 1
ATOM 584 N N . SER A 1 74 ? -10.080 2.966 13.986 1.00 86.12 74 SER A N 1
ATOM 585 C CA . SER A 1 74 ? -10.576 1.664 14.457 1.00 86.12 74 SER A CA 1
ATOM 586 C C . SER A 1 74 ? -10.784 1.638 15.972 1.00 86.12 74 SER A C 1
ATOM 588 O O . SER A 1 74 ? -11.717 1.002 16.459 1.00 86.12 74 SER A O 1
ATOM 590 N N . HIS A 1 75 ? -9.978 2.382 16.739 1.00 85.56 75 HIS A N 1
ATOM 591 C CA . HIS A 1 75 ? -10.220 2.563 18.172 1.00 85.56 75 HIS A CA 1
ATOM 592 C C . HIS A 1 75 ? -11.515 3.336 18.459 1.00 85.56 75 HIS A C 1
ATOM 594 O O . HIS A 1 75 ? -12.209 3.031 19.432 1.00 85.56 75 HIS A O 1
ATOM 600 N N . ARG A 1 76 ? -11.857 4.326 17.622 1.00 84.25 76 ARG A N 1
ATOM 601 C CA . ARG A 1 76 ? -13.082 5.126 17.783 1.00 84.25 76 ARG A CA 1
ATOM 602 C C . ARG A 1 76 ? -14.339 4.385 17.323 1.00 84.25 76 ARG A C 1
ATOM 604 O O . ARG A 1 76 ? -15.366 4.476 17.992 1.00 84.25 76 ARG A O 1
ATOM 611 N N . LYS A 1 77 ? -14.266 3.645 16.214 1.00 85.62 77 LYS A N 1
ATOM 612 C CA . LYS A 1 77 ? -15.357 2.819 15.671 1.00 85.62 77 LYS A CA 1
ATOM 613 C C . LYS A 1 77 ? -14.801 1.432 15.309 1.00 85.62 77 LYS A C 1
ATOM 615 O O . LYS A 1 77 ? -14.234 1.296 14.236 1.00 85.62 77 LYS A O 1
ATOM 620 N N . PRO A 1 78 ? -14.956 0.383 16.132 1.00 81.75 78 PRO A N 1
ATOM 621 C CA . PRO A 1 78 ? -14.393 -0.937 15.813 1.00 81.75 78 PRO A CA 1
ATOM 622 C C . PRO A 1 78 ? -14.991 -1.569 14.561 1.00 81.75 78 PRO A C 1
ATOM 624 O O . PRO A 1 78 ? -14.294 -2.282 13.848 1.00 81.75 78 PRO A O 1
ATOM 627 N N . GLU A 1 79 ? -16.255 -1.258 14.258 1.00 83.19 79 GLU A N 1
ATOM 628 C CA . GLU A 1 79 ? -16.936 -1.674 13.024 1.00 83.19 79 GLU A CA 1
ATOM 629 C C . GLU A 1 79 ? -16.237 -1.138 11.760 1.00 83.19 79 GLU A C 1
ATOM 631 O O . GLU A 1 79 ? -16.422 -1.677 10.673 1.00 83.19 79 GLU A O 1
ATOM 636 N N . PHE A 1 80 ? -15.372 -0.127 11.898 1.00 85.25 80 PHE A N 1
ATOM 637 C CA . PHE A 1 80 ? -14.549 0.394 10.811 1.00 85.25 80 PHE A CA 1
ATOM 638 C C . PHE A 1 80 ? -13.406 -0.547 10.417 1.00 85.25 80 PHE A C 1
ATOM 640 O O . PHE A 1 80 ? -13.032 -0.569 9.251 1.00 85.25 80 PHE A O 1
ATOM 647 N N . ALA A 1 81 ? -12.851 -1.335 11.344 1.00 85.06 81 ALA A N 1
ATOM 648 C CA . ALA A 1 81 ? -11.706 -2.202 11.062 1.00 85.06 81 ALA A CA 1
ATOM 649 C C . ALA A 1 81 ? -11.946 -3.177 9.884 1.00 85.06 81 ALA A C 1
ATOM 651 O O . ALA A 1 81 ? -11.123 -3.204 8.967 1.00 85.06 81 ALA A O 1
ATOM 652 N N . PRO A 1 82 ? -13.066 -3.927 9.812 1.00 85.69 82 PRO A N 1
ATOM 653 C CA . PRO A 1 82 ? -13.348 -4.760 8.643 1.00 85.69 82 PRO A CA 1
ATOM 654 C C . PRO A 1 82 ? -13.572 -3.938 7.362 1.00 85.69 82 PRO A C 1
ATOM 656 O O . PRO A 1 82 ? -13.188 -4.378 6.284 1.00 85.69 82 PRO A O 1
ATOM 659 N N . ILE A 1 83 ? -14.139 -2.730 7.446 1.00 86.25 83 ILE A N 1
ATOM 660 C CA . ILE A 1 83 ? -14.323 -1.854 6.275 1.00 86.25 83 ILE A CA 1
ATOM 661 C C . ILE A 1 83 ? -12.965 -1.380 5.747 1.00 86.25 83 ILE A C 1
ATOM 663 O O . ILE A 1 83 ? -12.702 -1.477 4.551 1.00 86.25 83 ILE A O 1
ATOM 667 N N . ALA A 1 84 ? -12.076 -0.927 6.632 1.00 86.88 84 ALA A N 1
ATOM 668 C CA . ALA A 1 84 ? -10.716 -0.529 6.286 1.00 86.88 84 ALA A CA 1
ATOM 669 C C . ALA A 1 84 ? -9.938 -1.682 5.634 1.00 86.88 84 ALA A C 1
ATOM 671 O O . ALA A 1 84 ? -9.205 -1.463 4.672 1.00 86.88 84 ALA A O 1
ATOM 672 N N . PHE A 1 85 ? -10.149 -2.918 6.094 1.00 87.81 85 PHE A N 1
ATOM 673 C CA . PHE A 1 85 ? -9.591 -4.105 5.450 1.00 87.81 85 PHE A CA 1
ATOM 674 C C . PHE A 1 85 ? -10.068 -4.261 3.996 1.00 87.81 85 PHE A C 1
ATOM 676 O O . PHE A 1 85 ? -9.246 -4.449 3.100 1.00 87.81 85 PHE A O 1
ATOM 683 N N . TRP A 1 86 ? -11.373 -4.134 3.735 1.00 87.12 86 TRP A N 1
ATOM 684 C CA . TRP A 1 86 ? -11.910 -4.214 2.370 1.00 87.12 86 TRP A CA 1
ATOM 685 C C . TRP A 1 86 ? -11.417 -3.079 1.473 1.00 87.12 86 TRP A C 1
ATOM 687 O O . TRP A 1 86 ? -11.104 -3.316 0.307 1.00 87.12 86 TRP A O 1
ATOM 697 N N . VAL A 1 87 ? -11.284 -1.866 2.018 1.00 87.19 87 VAL A N 1
ATOM 698 C CA . VAL A 1 87 ? -10.674 -0.730 1.310 1.00 87.19 87 VAL A CA 1
ATOM 699 C C . VAL A 1 87 ? -9.233 -1.061 0.914 1.00 87.19 87 VAL A C 1
ATOM 701 O O . VAL A 1 87 ? -8.854 -0.841 -0.236 1.00 87.19 87 VAL A O 1
ATOM 704 N N . ALA A 1 88 ? -8.449 -1.643 1.824 1.00 87.44 88 ALA A N 1
ATOM 705 C CA . ALA A 1 88 ? -7.074 -2.049 1.547 1.00 87.44 88 ALA A CA 1
ATOM 706 C C . ALA A 1 88 ? -6.995 -3.098 0.429 1.00 87.44 88 ALA A C 1
ATOM 708 O O . ALA A 1 88 ? -6.210 -2.942 -0.506 1.00 87.44 88 ALA A O 1
ATOM 709 N N . LEU A 1 89 ? -7.834 -4.139 0.492 1.00 87.50 89 LEU A N 1
ATOM 710 C CA . LEU A 1 89 ? -7.900 -5.173 -0.544 1.00 87.50 89 LEU A CA 1
ATOM 711 C C . LEU A 1 89 ? -8.293 -4.599 -1.903 1.00 87.50 89 LEU A C 1
ATOM 713 O O . LEU A 1 89 ? -7.648 -4.911 -2.901 1.00 87.50 89 LEU A O 1
ATOM 717 N N . GLY A 1 90 ? -9.321 -3.747 -1.944 1.00 86.19 90 GLY A N 1
ATOM 718 C CA . GLY A 1 90 ? -9.754 -3.092 -3.176 1.00 86.19 90 GLY A CA 1
ATOM 719 C C . GLY A 1 90 ? -8.644 -2.238 -3.786 1.00 86.19 90 GLY A C 1
ATOM 720 O O . GLY A 1 90 ? -8.420 -2.283 -4.994 1.00 86.19 90 GLY A O 1
ATOM 721 N N . TYR A 1 91 ? -7.894 -1.520 -2.948 1.00 85.44 91 TYR A N 1
ATOM 722 C CA . TYR A 1 91 ? -6.767 -0.707 -3.390 1.00 85.44 91 TYR A CA 1
ATOM 723 C C . TYR A 1 91 ? -5.611 -1.559 -3.938 1.00 85.44 91 TYR A C 1
ATOM 725 O O . TYR A 1 91 ? -5.077 -1.243 -4.999 1.00 85.44 91 TYR A O 1
ATOM 733 N N . ILE A 1 92 ? -5.259 -2.670 -3.275 1.00 85.81 92 ILE A N 1
ATOM 734 C CA . ILE A 1 92 ? -4.253 -3.623 -3.779 1.00 85.81 92 ILE A CA 1
ATOM 735 C C . ILE A 1 92 ? -4.700 -4.188 -5.128 1.00 85.81 92 ILE A C 1
ATOM 737 O O . ILE A 1 92 ? -3.957 -4.088 -6.100 1.00 85.81 92 ILE A O 1
ATOM 741 N N . ALA A 1 93 ? -5.925 -4.719 -5.204 1.00 86.88 93 ALA A N 1
ATOM 742 C CA . ALA A 1 93 ? -6.462 -5.327 -6.416 1.00 86.88 93 ALA A CA 1
ATOM 743 C C . ALA A 1 93 ? -6.463 -4.346 -7.597 1.00 86.88 93 ALA A C 1
ATOM 745 O O . ALA A 1 93 ? -6.027 -4.704 -8.690 1.00 86.88 93 ALA A O 1
ATOM 746 N N . PHE A 1 94 ? -6.886 -3.099 -7.367 1.00 86.44 94 PHE A N 1
ATOM 747 C CA . PHE A 1 94 ? -6.846 -2.043 -8.376 1.00 86.44 94 PHE A CA 1
ATOM 748 C C . PHE A 1 94 ? -5.432 -1.853 -8.939 1.00 86.44 94 PHE A C 1
ATOM 750 O O . PHE A 1 94 ? -5.231 -1.958 -10.149 1.00 86.44 94 PHE A O 1
ATOM 757 N N . TRP A 1 95 ? -4.436 -1.640 -8.076 1.00 83.94 95 TRP A N 1
ATOM 758 C CA . TRP A 1 95 ? -3.062 -1.412 -8.525 1.00 83.94 95 TRP A CA 1
ATOM 759 C C . TRP A 1 95 ? -2.431 -2.641 -9.180 1.00 83.94 95 TRP A C 1
ATOM 761 O O . TRP A 1 95 ? -1.702 -2.494 -10.161 1.00 83.94 95 TRP A O 1
ATOM 771 N N . THR A 1 96 ? -2.750 -3.848 -8.706 1.00 81.06 96 THR A N 1
ATOM 772 C CA . THR A 1 96 ? -2.301 -5.092 -9.342 1.00 81.06 96 THR A CA 1
ATOM 773 C C . THR A 1 96 ? -2.835 -5.212 -10.765 1.00 81.06 96 THR A C 1
ATOM 775 O O . THR A 1 96 ? -2.066 -5.532 -11.672 1.00 81.06 96 THR A O 1
ATOM 778 N N . ILE A 1 97 ? -4.121 -4.915 -10.990 1.00 83.19 97 ILE A N 1
ATOM 779 C CA . ILE A 1 97 ? -4.733 -4.957 -12.327 1.00 83.19 97 ILE A CA 1
ATOM 780 C C . ILE A 1 97 ? -4.067 -3.940 -13.255 1.00 83.19 97 ILE A C 1
ATOM 782 O O . ILE A 1 97 ? -3.679 -4.296 -14.367 1.00 83.19 97 ILE A O 1
ATOM 786 N N . VAL A 1 98 ? -3.897 -2.694 -12.798 1.00 81.94 98 VAL A N 1
ATOM 787 C CA . VAL A 1 98 ? -3.291 -1.626 -13.608 1.00 81.94 98 VAL A CA 1
ATOM 788 C C . VAL A 1 98 ? -1.868 -1.998 -14.032 1.00 81.94 98 VAL A C 1
ATOM 790 O O . VAL A 1 98 ? -1.520 -1.866 -15.202 1.00 81.94 98 VAL A O 1
ATOM 793 N N . VAL A 1 99 ? -1.052 -2.517 -13.113 1.00 74.94 99 VAL A N 1
ATOM 794 C CA . VAL A 1 99 ? 0.334 -2.901 -13.423 1.00 74.94 99 VAL A CA 1
ATOM 795 C C . VAL A 1 99 ? 0.394 -4.104 -14.340 1.00 74.94 99 VAL A C 1
ATOM 797 O O . VAL A 1 99 ? 1.129 -4.071 -15.318 1.00 74.94 99 VAL A O 1
ATOM 800 N N . THR A 1 100 ? -0.427 -5.119 -14.083 1.00 76.94 100 THR A N 1
ATOM 801 C CA . THR A 1 100 ? -0.516 -6.299 -14.950 1.00 76.94 100 THR A CA 1
ATOM 802 C C . THR A 1 100 ? -0.875 -5.898 -16.383 1.00 76.94 100 THR A C 1
ATOM 804 O O . THR A 1 100 ? -0.258 -6.375 -17.334 1.00 76.94 100 THR A O 1
ATOM 807 N N . ALA A 1 101 ? -1.828 -4.974 -16.552 1.00 78.00 101 ALA A N 1
ATOM 808 C CA . ALA A 1 101 ? -2.190 -4.444 -17.862 1.00 78.00 101 ALA A CA 1
ATOM 809 C C . ALA A 1 101 ? -1.021 -3.690 -18.519 1.00 78.00 101 ALA A C 1
ATOM 811 O O . ALA A 1 101 ? -0.758 -3.871 -19.706 1.00 78.00 101 ALA A O 1
ATOM 812 N N . CYS A 1 102 ? -0.283 -2.875 -17.766 1.00 73.12 102 CYS A N 1
ATOM 813 C CA . CYS A 1 102 ? 0.839 -2.112 -18.308 1.00 73.12 102 CYS A CA 1
ATOM 814 C C . CYS A 1 102 ? 2.066 -2.968 -18.643 1.00 73.12 102 CYS A C 1
ATOM 816 O O . CYS A 1 102 ? 2.663 -2.764 -19.702 1.00 73.12 102 CYS A O 1
ATOM 818 N N . GLU A 1 103 ? 2.405 -3.957 -17.816 1.00 72.56 103 GLU A N 1
ATOM 819 C CA . GLU A 1 103 ? 3.458 -4.936 -18.107 1.00 72.56 103 GLU A CA 1
ATOM 820 C C . GLU A 1 103 ? 3.117 -5.738 -19.375 1.00 72.56 103 GLU A C 1
ATOM 822 O O . GLU A 1 103 ? 3.967 -5.893 -20.257 1.00 72.56 103 GLU A O 1
ATOM 827 N N . ALA A 1 104 ? 1.85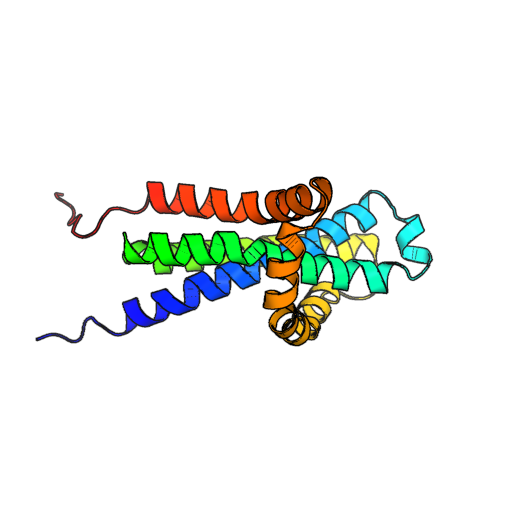4 -6.164 -19.518 1.00 73.12 104 ALA A N 1
ATOM 828 C CA . ALA A 1 104 ? 1.374 -6.890 -20.694 1.00 73.12 104 ALA A CA 1
ATOM 829 C C . ALA A 1 104 ? 1.410 -6.048 -21.983 1.00 73.12 104 ALA A C 1
ATOM 831 O O . ALA A 1 104 ? 1.718 -6.575 -23.053 1.00 73.12 104 ALA A O 1
ATOM 832 N N . VAL A 1 105 ? 1.107 -4.748 -21.899 1.00 69.88 105 VAL A N 1
ATOM 833 C CA . VAL A 1 105 ? 1.034 -3.857 -23.070 1.00 69.88 105 VAL A CA 1
ATOM 834 C C . VAL A 1 105 ? 2.405 -3.315 -23.486 1.00 69.88 105 VAL A C 1
ATOM 836 O O . VAL A 1 105 ? 2.640 -3.138 -24.681 1.00 69.88 105 VAL A O 1
ATOM 839 N N . VAL A 1 106 ? 3.307 -3.028 -22.538 1.00 65.81 106 VAL A N 1
ATOM 840 C CA . VAL A 1 106 ? 4.517 -2.231 -22.822 1.00 65.81 106 VAL A CA 1
ATOM 841 C C . VAL A 1 106 ? 5.823 -3.003 -22.666 1.00 65.81 106 VAL A C 1
ATOM 843 O O . VAL A 1 106 ? 6.735 -2.780 -23.460 1.00 65.81 106 VAL A O 1
ATOM 846 N N . LEU A 1 107 ? 5.942 -3.893 -21.678 1.00 58.69 107 LEU A N 1
ATOM 847 C CA . LEU A 1 107 ? 7.256 -4.393 -21.262 1.00 58.69 107 LEU A CA 1
ATOM 848 C C . LEU A 1 107 ? 7.639 -5.758 -21.826 1.00 58.69 107 LEU A C 1
ATOM 850 O O . LEU A 1 107 ? 8.827 -6.009 -21.947 1.00 58.69 107 LEU A O 1
ATOM 854 N N . ARG A 1 108 ? 6.700 -6.637 -22.208 1.00 58.19 108 ARG A N 1
ATOM 855 C CA . ARG A 1 108 ? 6.977 -8.017 -22.699 1.00 58.19 108 ARG A CA 1
ATOM 856 C C . ARG A 1 108 ? 7.861 -8.901 -21.780 1.00 58.19 108 ARG A C 1
ATOM 858 O O . ARG A 1 108 ? 8.020 -10.077 -22.084 1.00 58.19 108 ARG A O 1
ATOM 865 N N . GLU A 1 109 ? 8.379 -8.385 -20.664 1.00 53.22 109 GLU A N 1
ATOM 866 C CA . GLU A 1 109 ? 9.341 -9.026 -19.746 1.00 53.22 109 GLU A CA 1
ATOM 867 C C . GLU A 1 109 ? 8.696 -9.941 -18.684 1.00 53.22 109 GLU A C 1
ATOM 869 O O . GLU A 1 109 ? 9.381 -10.485 -17.823 1.00 53.22 109 GLU A O 1
ATOM 874 N N . GLY A 1 110 ? 7.389 -10.191 -18.791 1.00 59.59 110 GLY A N 1
ATOM 875 C CA . GLY A 1 110 ? 6.651 -11.102 -17.916 1.00 59.59 110 GLY A CA 1
ATOM 876 C C . GLY A 1 110 ? 5.800 -10.373 -16.876 1.00 59.59 110 GLY A C 1
ATOM 877 O O . GLY A 1 110 ? 6.184 -9.345 -16.328 1.00 59.59 110 GLY A O 1
ATOM 878 N N . VAL A 1 111 ? 4.606 -10.913 -16.636 1.00 65.75 111 VAL A N 1
ATOM 879 C CA . VAL A 1 111 ? 3.604 -10.355 -15.719 1.00 65.75 111 VAL A CA 1
ATOM 880 C C . VAL A 1 111 ? 3.987 -10.653 -14.266 1.00 65.75 111 VAL A C 1
ATOM 882 O O . VAL A 1 111 ? 4.304 -11.792 -13.930 1.00 65.75 111 VAL A O 1
ATOM 885 N N . GLY A 1 112 ? 3.892 -9.654 -13.389 1.00 64.62 112 GLY A N 1
ATOM 886 C CA . GLY A 1 112 ? 4.050 -9.784 -11.940 1.00 64.62 112 GLY A CA 1
ATOM 887 C C . GLY A 1 112 ? 5.430 -9.411 -11.396 1.00 64.62 112 GLY A C 1
ATOM 888 O O . GLY A 1 112 ? 5.652 -9.535 -10.187 1.00 64.62 112 GLY A O 1
ATOM 889 N N . PHE A 1 113 ? 6.345 -8.923 -12.239 1.00 69.19 113 PHE A N 1
ATOM 890 C CA . PHE A 1 113 ? 7.703 -8.554 -11.828 1.00 69.19 113 PHE A CA 1
ATOM 891 C C . PHE A 1 113 ? 7.697 -7.460 -10.754 1.00 69.19 113 PHE A C 1
ATOM 893 O O . PHE A 1 113 ? 8.383 -7.582 -9.735 1.00 69.19 113 PHE A O 1
ATOM 900 N N . GLY A 1 114 ? 6.861 -6.429 -10.918 1.00 66.12 114 GLY A N 1
ATOM 901 C CA . GLY A 1 114 ? 6.752 -5.368 -9.919 1.00 66.12 114 GLY A CA 1
ATOM 902 C C . GLY A 1 114 ? 6.310 -5.876 -8.539 1.00 66.12 114 GLY A C 1
ATOM 903 O O . GLY A 1 114 ? 6.863 -5.495 -7.510 1.00 66.12 114 GLY A O 1
ATOM 904 N N . VAL A 1 115 ? 5.355 -6.805 -8.490 1.00 66.81 115 VAL A N 1
ATOM 905 C CA . VAL A 1 115 ? 4.832 -7.338 -7.217 1.00 66.81 115 VAL A CA 1
ATOM 906 C C . VAL A 1 115 ? 5.900 -8.113 -6.452 1.00 66.81 115 VAL A C 1
ATOM 908 O O . VAL A 1 115 ? 6.072 -7.915 -5.247 1.00 66.81 115 VAL A O 1
ATOM 911 N N . LEU A 1 116 ? 6.644 -8.959 -7.165 1.00 72.06 116 LEU A N 1
ATOM 912 C CA . LEU A 1 116 ? 7.742 -9.747 -6.609 1.00 72.06 116 LEU A CA 1
ATOM 913 C C . LEU A 1 116 ? 8.835 -8.851 -6.018 1.00 72.06 116 LEU A C 1
ATOM 915 O O . LEU A 1 116 ? 9.302 -9.101 -4.907 1.00 72.06 116 LEU A O 1
ATOM 919 N N . MET A 1 117 ? 9.192 -7.771 -6.715 1.00 67.88 117 MET A N 1
ATOM 920 C CA . MET A 1 117 ? 10.211 -6.831 -6.247 1.00 67.88 117 MET A CA 1
ATOM 921 C C . MET A 1 117 ? 9.771 -6.063 -4.994 1.00 67.88 117 MET A C 1
ATOM 923 O O . MET A 1 117 ? 10.564 -5.918 -4.063 1.00 67.88 117 MET A O 1
ATOM 927 N N . THR A 1 118 ? 8.511 -5.612 -4.908 1.00 67.88 118 THR A N 1
ATOM 928 C CA . THR A 1 118 ? 8.004 -4.949 -3.690 1.00 67.88 118 THR A CA 1
ATOM 929 C C . THR A 1 118 ? 8.041 -5.890 -2.485 1.00 67.88 118 THR A C 1
ATOM 931 O O . THR A 1 118 ? 8.442 -5.478 -1.396 1.00 67.88 118 THR A O 1
ATOM 934 N N . LEU A 1 119 ? 7.664 -7.159 -2.674 1.00 72.81 119 LEU A N 1
ATOM 935 C CA . LEU A 1 119 ? 7.706 -8.170 -1.616 1.00 72.81 119 LEU A CA 1
ATOM 936 C C . LEU A 1 119 ? 9.141 -8.490 -1.179 1.00 72.81 119 LEU A C 1
ATOM 938 O O . LEU A 1 119 ? 9.402 -8.579 0.019 1.00 72.81 119 LEU A O 1
ATOM 942 N N . GLY A 1 120 ? 10.080 -8.602 -2.123 1.00 73.56 120 GLY A N 1
ATOM 943 C CA . GLY A 1 120 ? 11.492 -8.861 -1.824 1.00 73.56 120 GLY A CA 1
ATOM 944 C C . GLY A 1 120 ? 12.166 -7.756 -1.000 1.00 73.56 120 GLY A C 1
ATOM 945 O O . GLY A 1 120 ? 13.089 -8.030 -0.236 1.00 73.56 120 GLY A O 1
ATOM 946 N N . LEU A 1 121 ? 11.686 -6.514 -1.106 1.00 71.31 121 LEU A N 1
ATOM 947 C CA . LEU A 1 121 ? 12.259 -5.351 -0.418 1.00 71.31 121 LEU A CA 1
ATOM 948 C C . LEU A 1 121 ? 11.590 -5.007 0.914 1.00 71.31 121 LEU A C 1
ATOM 950 O O . LEU A 1 121 ? 12.127 -4.198 1.675 1.00 71.31 121 LEU A O 1
ATOM 954 N N . LEU A 1 122 ? 10.456 -5.638 1.222 1.00 73.31 122 LEU A N 1
ATOM 955 C CA . LEU A 1 122 ? 9.721 -5.448 2.472 1.00 73.31 122 LEU A CA 1
ATOM 956 C C . LEU A 1 122 ? 10.618 -5.551 3.728 1.00 73.31 122 LEU A C 1
ATOM 958 O O . LEU A 1 122 ? 10.525 -4.662 4.579 1.00 73.31 122 LEU A O 1
ATOM 962 N N . PRO A 1 123 ? 11.522 -6.547 3.866 1.00 75.31 123 PRO A N 1
ATOM 963 C CA . PRO A 1 123 ? 12.363 -6.664 5.060 1.00 75.31 123 PRO A CA 1
ATOM 964 C C . PRO A 1 123 ? 13.332 -5.487 5.231 1.00 75.31 123 PRO A C 1
ATOM 966 O O . PRO A 1 123 ? 13.527 -4.988 6.337 1.00 75.31 123 PRO A O 1
ATOM 969 N N . ILE A 1 124 ? 13.915 -5.010 4.129 1.00 74.25 124 ILE A N 1
ATOM 970 C CA . ILE A 1 124 ? 14.889 -3.910 4.135 1.00 74.25 124 ILE A CA 1
ATOM 971 C C . ILE A 1 124 ? 14.186 -2.592 4.476 1.00 74.25 124 ILE A C 1
ATOM 973 O O . ILE A 1 124 ? 14.682 -1.805 5.286 1.00 74.25 124 ILE A O 1
ATOM 977 N N . ALA A 1 125 ? 13.003 -2.365 3.902 1.00 69.75 125 ALA A N 1
ATOM 978 C CA . ALA A 1 125 ? 12.212 -1.172 4.169 1.00 69.75 125 ALA A CA 1
ATOM 979 C C . ALA A 1 125 ? 11.748 -1.102 5.633 1.00 69.75 125 ALA A C 1
ATOM 981 O O . ALA A 1 125 ? 11.816 -0.042 6.250 1.00 69.75 125 ALA A O 1
ATOM 982 N N . LEU A 1 126 ? 11.353 -2.238 6.218 1.00 73.81 126 LEU A N 1
ATOM 983 C CA . LEU A 1 126 ? 10.999 -2.338 7.637 1.00 73.81 126 LEU A CA 1
ATOM 984 C C . LEU A 1 126 ? 12.156 -1.948 8.562 1.00 73.81 126 LEU A C 1
ATOM 986 O O . LEU A 1 126 ? 11.964 -1.172 9.497 1.00 73.81 126 LEU A O 1
ATOM 990 N N . LEU A 1 127 ? 13.359 -2.458 8.291 1.00 78.88 127 LEU A N 1
ATOM 991 C CA . LEU A 1 127 ? 14.545 -2.190 9.112 1.00 78.88 127 LEU A CA 1
ATOM 992 C C . LEU A 1 127 ? 15.026 -0.735 9.011 1.00 78.88 127 LEU A C 1
ATOM 994 O O . LEU A 1 127 ? 15.565 -0.189 9.972 1.00 78.88 127 LEU A O 1
ATOM 998 N N . SER A 1 128 ? 14.820 -0.094 7.861 1.00 71.44 128 SER A N 1
ATOM 999 C CA . SER A 1 128 ? 15.259 1.284 7.593 1.00 71.44 128 SER A CA 1
ATOM 1000 C C . SER A 1 128 ? 14.224 2.357 7.961 1.00 71.44 128 SER A C 1
ATOM 1002 O O . SER A 1 128 ? 14.551 3.545 8.002 1.00 71.44 128 SER A O 1
ATOM 1004 N N . LEU A 1 129 ? 12.994 1.958 8.296 1.00 72.88 129 LEU A N 1
ATOM 1005 C CA . LEU A 1 129 ? 11.870 2.848 8.598 1.00 72.88 129 LEU A CA 1
ATOM 1006 C C . LEU A 1 129 ? 12.141 3.875 9.724 1.00 72.88 129 LEU A C 1
ATOM 1008 O O . LEU A 1 129 ? 11.796 5.045 9.541 1.00 72.88 129 LEU A O 1
ATOM 1012 N N . PRO A 1 130 ? 12.785 3.520 10.859 1.00 77.44 130 PRO A N 1
ATOM 1013 C CA . PRO A 1 130 ? 13.069 4.483 11.928 1.00 77.44 130 PRO A CA 1
ATOM 1014 C C . PRO A 1 130 ? 14.052 5.575 11.489 1.00 77.44 130 PRO A C 1
ATOM 1016 O O . PRO A 1 130 ? 13.858 6.753 11.790 1.00 77.44 130 PRO A O 1
ATOM 1019 N N . PHE A 1 131 ? 15.082 5.191 10.730 1.00 75.50 131 PHE A N 1
ATOM 1020 C CA . PHE A 1 131 ? 16.065 6.122 10.176 1.00 75.50 131 PHE A CA 1
ATOM 1021 C C . PHE A 1 131 ? 15.420 7.083 9.180 1.00 75.50 131 PHE A C 1
ATOM 1023 O O . PHE A 1 131 ? 15.715 8.277 9.203 1.00 75.50 131 PHE A O 1
ATOM 1030 N N . PHE A 1 132 ? 14.492 6.592 8.357 1.00 70.50 132 PHE A N 1
ATOM 1031 C CA . PHE A 1 132 ? 13.744 7.431 7.425 1.00 70.50 132 PHE A CA 1
ATOM 1032 C C . PHE A 1 132 ? 12.913 8.497 8.141 1.00 70.50 132 PHE A C 1
ATOM 1034 O O . PHE A 1 132 ? 12.980 9.667 7.768 1.00 70.50 132 PHE A O 1
ATOM 1041 N N . TRP A 1 133 ? 12.195 8.135 9.203 1.00 73.06 133 TRP A N 1
ATOM 1042 C CA . TRP A 1 133 ? 11.424 9.097 9.995 1.00 73.06 133 TRP A CA 1
ATOM 1043 C C . TRP A 1 133 ? 12.287 10.166 10.662 1.00 73.06 133 TRP A C 1
ATOM 1045 O O . TRP A 1 133 ? 11.945 11.345 10.621 1.00 73.06 133 TRP A O 1
ATOM 1055 N N . LEU A 1 134 ? 13.430 9.770 11.222 1.00 76.75 134 LEU A N 1
ATOM 1056 C CA . LEU A 1 134 ? 14.415 10.708 11.764 1.00 76.75 134 LEU A CA 1
ATOM 1057 C C . LEU A 1 134 ? 14.960 11.638 10.674 1.00 76.75 134 LEU A C 1
ATOM 1059 O O . LEU A 1 134 ? 15.070 12.844 10.883 1.00 76.75 134 LEU A O 1
ATOM 1063 N N . SER A 1 135 ? 15.246 11.098 9.488 1.00 70.19 135 SER A N 1
ATOM 1064 C CA . SER A 1 135 ? 15.738 11.885 8.356 1.00 70.19 135 SER A CA 1
ATOM 1065 C C . SER A 1 135 ? 14.685 12.837 7.781 1.00 70.19 135 SER A C 1
ATOM 1067 O O . SER A 1 135 ? 15.045 13.897 7.278 1.00 70.19 135 SER A O 1
ATOM 1069 N N . ALA A 1 136 ? 13.390 12.515 7.902 1.00 67.12 136 ALA A N 1
ATOM 1070 C CA . ALA A 1 136 ? 12.291 13.341 7.402 1.00 67.12 136 ALA A CA 1
ATOM 1071 C C . ALA A 1 136 ? 12.237 14.727 8.069 1.00 67.12 136 ALA A C 1
ATOM 1073 O O . ALA A 1 136 ? 11.801 15.685 7.437 1.00 67.12 136 ALA A O 1
ATOM 1074 N N . ILE A 1 137 ? 12.744 14.851 9.301 1.00 70.12 137 ILE A N 1
ATOM 1075 C CA . ILE A 1 137 ? 12.886 16.127 10.026 1.00 70.12 137 ILE A CA 1
ATOM 1076 C C . ILE A 1 137 ? 13.861 17.070 9.306 1.00 70.12 137 ILE A C 1
ATOM 1078 O O . ILE A 1 137 ? 13.673 18.284 9.302 1.00 70.12 137 ILE A O 1
ATOM 1082 N N . PHE A 1 138 ? 14.889 16.505 8.675 1.00 73.94 138 PHE A N 1
ATOM 1083 C CA . PHE A 1 138 ? 15.935 17.237 7.961 1.00 73.94 138 PHE A CA 1
ATOM 1084 C C . PHE A 1 138 ? 15.753 17.187 6.440 1.00 73.94 138 PHE A C 1
ATOM 1086 O O . PHE A 1 138 ? 16.576 17.719 5.693 1.00 73.94 138 PHE A O 1
ATOM 1093 N N . ALA A 1 139 ? 14.697 16.525 5.963 1.00 70.44 139 ALA A N 1
ATOM 1094 C CA . ALA A 1 139 ? 14.491 16.298 4.548 1.00 70.44 139 ALA A CA 1
ATOM 1095 C C . ALA A 1 139 ? 14.026 17.582 3.841 1.00 70.44 139 ALA A C 1
ATOM 1097 O O . ALA A 1 139 ? 13.254 18.368 4.396 1.00 70.44 139 ALA A O 1
ATOM 1098 N N . PRO A 1 140 ? 14.424 17.784 2.572 1.00 75.69 140 PRO A N 1
ATOM 1099 C CA . PRO A 1 140 ? 13.914 18.888 1.774 1.00 75.69 140 PRO A CA 1
ATOM 1100 C C . PRO A 1 140 ? 12.387 18.819 1.656 1.00 75.69 140 PRO A C 1
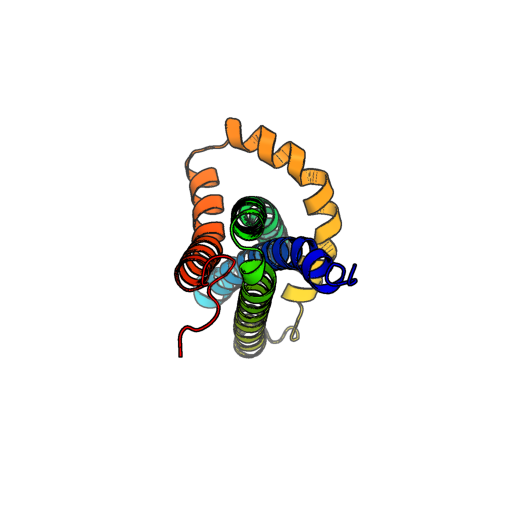ATOM 1102 O O . PRO A 1 140 ? 11.825 17.737 1.463 1.00 75.69 140 PRO A O 1
ATOM 1105 N N . LEU A 1 141 ? 11.726 19.981 1.651 1.00 72.88 141 LEU A N 1
ATOM 1106 C CA . LEU A 1 141 ? 10.264 20.109 1.539 1.00 72.88 141 LEU A CA 1
ATOM 1107 C C . LEU A 1 141 ? 9.682 19.283 0.375 1.00 72.88 141 LEU A C 1
ATOM 1109 O O . LEU A 1 141 ? 8.636 18.657 0.500 1.00 72.88 141 LEU A O 1
ATOM 1113 N N . ARG A 1 142 ? 10.396 19.223 -0.754 1.00 68.12 142 ARG A N 1
ATOM 1114 C CA . ARG A 1 142 ? 9.999 18.447 -1.938 1.00 68.12 142 ARG A CA 1
ATOM 1115 C C . ARG A 1 142 ? 9.898 16.942 -1.666 1.00 68.12 142 ARG A C 1
ATOM 1117 O O . ARG A 1 142 ? 9.001 16.296 -2.199 1.00 68.12 142 ARG A O 1
ATOM 1124 N N . SER A 1 143 ? 10.800 16.395 -0.852 1.00 66.44 143 SER A N 1
ATOM 1125 C CA . SER A 1 143 ? 10.790 14.976 -0.477 1.00 66.44 143 SER A CA 1
ATOM 1126 C C . SER A 1 143 ? 9.585 14.663 0.412 1.00 66.44 143 SER A C 1
ATOM 1128 O O . SER A 1 143 ? 8.831 13.732 0.135 1.00 66.44 143 SER A O 1
ATOM 1130 N N . LEU A 1 144 ? 9.320 15.529 1.399 1.00 67.75 144 LEU A N 1
ATOM 1131 C CA . LEU A 1 144 ? 8.126 15.453 2.246 1.00 67.7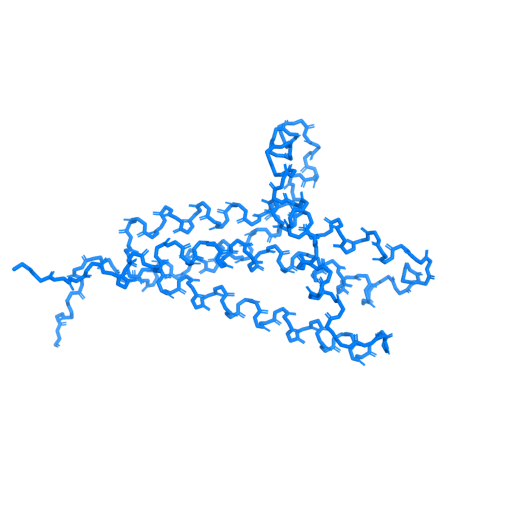5 144 LEU A CA 1
ATOM 1132 C C . LEU A 1 144 ? 6.833 15.511 1.420 1.00 67.75 144 LEU A C 1
ATOM 1134 O O . LEU A 1 144 ? 5.934 14.698 1.625 1.00 67.75 144 LEU A O 1
ATOM 1138 N N . LEU A 1 145 ? 6.757 16.416 0.441 1.00 72.69 145 LEU A N 1
ATOM 1139 C CA . LEU A 1 145 ? 5.597 16.529 -0.447 1.00 72.69 145 LEU A CA 1
ATOM 1140 C C . LEU A 1 145 ? 5.367 15.266 -1.296 1.00 72.69 145 LEU A C 1
ATOM 1142 O O . LEU A 1 145 ? 4.216 14.903 -1.517 1.00 72.69 145 LEU A O 1
ATOM 1146 N N . CYS A 1 146 ? 6.423 14.566 -1.728 1.00 70.00 146 CYS A N 1
ATOM 1147 C CA . CYS A 1 146 ? 6.293 13.308 -2.480 1.00 70.00 146 CYS A CA 1
ATOM 1148 C C . CYS A 1 146 ? 5.784 12.140 -1.613 1.00 70.00 146 CYS A C 1
ATOM 1150 O O . CYS A 1 146 ? 5.015 11.293 -2.073 1.00 70.00 146 CYS A O 1
ATOM 1152 N N . VAL A 1 147 ? 6.192 12.089 -0.344 1.00 71.31 147 VAL A N 1
ATOM 1153 C CA . VAL A 1 147 ? 5.690 11.094 0.620 1.00 71.31 147 VAL A CA 1
ATOM 1154 C C . VAL A 1 147 ? 4.219 11.372 0.956 1.00 71.31 147 VAL A C 1
ATOM 1156 O O . VAL A 1 147 ? 3.390 10.458 1.000 1.00 71.31 147 VAL A O 1
ATOM 1159 N N . LEU A 1 148 ? 3.864 12.647 1.132 1.00 72.56 148 LEU A N 1
ATOM 1160 C CA . LEU A 1 148 ? 2.488 13.071 1.392 1.00 72.56 148 LEU A CA 1
ATOM 1161 C C . LEU A 1 148 ? 1.564 12.796 0.200 1.00 72.56 148 LEU A C 1
ATOM 1163 O O . LEU A 1 148 ? 0.476 12.261 0.389 1.00 72.56 148 LEU A O 1
ATOM 1167 N N . SER A 1 149 ? 1.994 13.079 -1.031 1.00 75.25 149 SER A N 1
ATOM 1168 C CA . SER A 1 149 ? 1.175 12.811 -2.221 1.00 75.25 149 SER A CA 1
ATOM 1169 C C . SER A 1 149 ? 0.843 11.327 -2.385 1.00 75.25 149 SER A C 1
ATOM 1171 O O . SER A 1 149 ? -0.279 10.989 -2.752 1.00 75.25 149 SER A O 1
ATOM 1173 N N . SER A 1 150 ? 1.780 10.445 -2.036 1.00 72.44 150 SER A N 1
ATOM 1174 C CA . SER A 1 150 ? 1.600 8.991 -2.116 1.00 72.44 150 SER A CA 1
ATOM 1175 C C . SER A 1 150 ? 0.664 8.436 -1.035 1.00 72.44 150 SER A C 1
ATOM 1177 O O . SER A 1 150 ? -0.006 7.428 -1.247 1.00 72.44 150 SER A O 1
ATOM 1179 N N . SER A 1 151 ? 0.592 9.094 0.124 1.00 78.62 151 SER A N 1
ATOM 1180 C CA . SER A 1 151 ? -0.268 8.690 1.246 1.00 78.62 151 SER A CA 1
ATOM 1181 C C . SER A 1 151 ? -1.666 9.311 1.205 1.00 78.62 151 SER A C 1
ATOM 1183 O O . SER A 1 151 ? -2.582 8.791 1.845 1.00 78.62 151 SER A O 1
ATOM 1185 N N . LEU A 1 152 ? -1.868 10.390 0.443 1.00 81.88 152 LEU A N 1
ATOM 1186 C CA . LEU A 1 152 ? -3.151 11.091 0.343 1.00 81.88 152 LEU A CA 1
ATOM 1187 C C . LEU A 1 152 ? -4.311 10.196 -0.139 1.00 81.88 152 LEU A C 1
ATOM 1189 O O . LEU A 1 152 ? -5.326 10.160 0.559 1.00 81.88 152 LEU A O 1
ATOM 1193 N N . PRO A 1 153 ? -4.210 9.443 -1.255 1.00 81.75 153 PRO A N 1
ATOM 1194 C CA . PRO A 1 153 ? -5.325 8.632 -1.751 1.00 81.75 153 PRO A CA 1
ATOM 1195 C C . PRO A 1 153 ? -5.874 7.608 -0.740 1.00 81.75 153 PRO A C 1
ATOM 1197 O O . PRO A 1 153 ? -7.079 7.645 -0.473 1.00 81.75 153 PRO A O 1
ATOM 1200 N N . PRO A 1 154 ? -5.052 6.736 -0.111 1.00 81.75 154 PRO A N 1
ATOM 1201 C CA . PRO A 1 154 ? -5.564 5.797 0.888 1.00 81.75 154 PRO A CA 1
ATOM 1202 C C . PRO A 1 154 ? -6.091 6.517 2.136 1.00 81.75 154 PRO A C 1
ATOM 1204 O O . PRO A 1 154 ? -7.100 6.101 2.700 1.00 81.75 154 PRO A O 1
ATOM 1207 N N . THR A 1 155 ? -5.479 7.637 2.534 1.00 83.50 155 THR A N 1
ATOM 1208 C CA . THR A 1 155 ? -5.947 8.454 3.666 1.00 83.50 155 THR A CA 1
ATOM 1209 C C . THR A 1 155 ? -7.353 9.005 3.415 1.00 83.50 155 THR A C 1
ATOM 1211 O O . THR A 1 155 ? -8.226 8.888 4.273 1.00 83.50 155 THR A O 1
ATOM 1214 N N . VAL A 1 156 ? -7.607 9.558 2.226 1.00 86.00 156 VAL A N 1
ATOM 1215 C CA . VAL A 1 156 ? -8.925 10.089 1.848 1.00 86.00 156 VAL A CA 1
ATOM 1216 C C . VAL A 1 156 ? -9.972 8.975 1.802 1.00 86.00 156 VAL A C 1
ATOM 1218 O O . VAL A 1 156 ? -11.051 9.140 2.368 1.00 86.00 156 VAL A O 1
ATOM 1221 N N . LEU A 1 157 ? -9.651 7.822 1.204 1.00 85.00 157 LEU A N 1
ATOM 1222 C CA . LEU A 1 157 ? -10.560 6.669 1.162 1.00 85.00 157 LEU A CA 1
ATOM 1223 C C . LEU A 1 157 ? -10.950 6.190 2.566 1.00 85.00 157 LEU A C 1
ATOM 1225 O O . LEU A 1 157 ? -12.123 5.918 2.818 1.00 85.00 157 LEU A O 1
ATOM 1229 N N . LEU A 1 158 ? -9.993 6.143 3.496 1.00 86.56 158 LEU A N 1
ATOM 1230 C CA . LEU A 1 158 ? -10.249 5.779 4.890 1.00 86.56 158 LEU A CA 1
ATOM 1231 C C . LEU A 1 158 ? -11.143 6.794 5.603 1.00 86.56 158 LEU A C 1
ATOM 1233 O O . LEU A 1 158 ? -12.042 6.391 6.338 1.00 86.56 158 LEU A O 1
ATOM 1237 N N . LEU A 1 159 ? -10.934 8.095 5.383 1.00 88.06 159 LEU A N 1
ATOM 1238 C CA . LEU A 1 159 ? -11.773 9.144 5.971 1.00 88.06 159 LEU A CA 1
ATOM 1239 C C . LEU A 1 159 ? -13.212 9.078 5.450 1.00 88.06 159 LEU A C 1
ATOM 1241 O O . LEU A 1 159 ? -14.150 9.176 6.242 1.00 88.06 159 LEU A O 1
ATOM 1245 N N . ILE A 1 160 ? -13.387 8.859 4.144 1.00 86.62 160 ILE A N 1
ATOM 1246 C CA . ILE A 1 160 ? -14.703 8.664 3.525 1.00 86.62 160 ILE A CA 1
ATOM 1247 C C . ILE A 1 160 ? -15.378 7.427 4.124 1.00 86.62 160 ILE A C 1
ATOM 1249 O O . ILE A 1 160 ? -16.499 7.512 4.626 1.00 86.62 160 ILE A O 1
ATOM 1253 N N . ALA A 1 161 ? -14.685 6.287 4.143 1.00 85.62 161 ALA A N 1
ATOM 1254 C CA . ALA A 1 161 ? -15.214 5.053 4.711 1.00 85.62 161 ALA A CA 1
ATOM 1255 C C . ALA A 1 161 ? -15.589 5.222 6.195 1.00 85.62 161 ALA A C 1
ATOM 1257 O O . ALA A 1 161 ? -16.654 4.782 6.627 1.00 85.62 161 ALA A O 1
ATOM 1258 N N . PHE A 1 162 ? -14.767 5.927 6.974 1.00 86.81 162 PHE A N 1
ATOM 1259 C CA . PHE A 1 162 ? -15.032 6.199 8.383 1.00 86.81 162 PHE A CA 1
ATOM 1260 C C . PHE A 1 162 ? -16.237 7.118 8.600 1.00 86.81 162 PHE A C 1
ATOM 1262 O O . PHE A 1 162 ? -16.981 6.929 9.569 1.00 86.81 162 PHE A O 1
ATOM 1269 N N . TYR A 1 163 ? -16.439 8.104 7.721 1.00 86.94 163 TYR A N 1
ATOM 1270 C CA . TYR A 1 163 ? -17.602 8.988 7.755 1.00 86.94 163 TYR A CA 1
ATOM 1271 C C . TYR A 1 163 ? -18.903 8.193 7.590 1.00 86.94 163 TYR A C 1
ATOM 1273 O O . TYR A 1 163 ? -19.820 8.360 8.391 1.00 86.94 163 TYR A O 1
ATOM 1281 N N . PHE A 1 164 ? -18.940 7.266 6.630 1.00 85.44 164 PHE A N 1
ATOM 1282 C CA . PHE A 1 164 ? -20.110 6.420 6.368 1.00 85.44 164 PHE A CA 1
ATOM 1283 C C . PHE A 1 164 ? -20.271 5.239 7.332 1.00 85.44 164 PHE A C 1
ATOM 1285 O O . PHE A 1 164 ? -21.338 4.634 7.384 1.00 85.44 164 PHE A O 1
ATOM 1292 N N . THR A 1 165 ? -19.244 4.906 8.117 1.00 83.31 165 THR A N 1
ATOM 1293 C CA . THR A 1 165 ? -19.350 3.841 9.120 1.00 83.31 165 THR A CA 1
ATOM 1294 C C . THR A 1 165 ? -20.187 4.330 10.309 1.00 83.31 165 THR A C 1
ATOM 1296 O O . THR A 1 165 ? -19.806 5.326 10.940 1.00 83.31 165 THR A O 1
ATOM 1299 N N . PRO A 1 166 ? -21.293 3.661 10.674 1.00 72.00 166 PRO A N 1
ATOM 1300 C CA . PRO A 1 166 ? -22.096 4.063 11.823 1.00 72.00 166 PRO A CA 1
ATOM 1301 C C . PRO A 1 166 ? -21.293 3.946 13.140 1.00 72.00 166 PRO A C 1
ATOM 1303 O O . PRO A 1 166 ? -20.401 3.106 13.267 1.00 72.00 166 PRO A O 1
ATOM 1306 N N . PRO A 1 167 ? -21.519 4.829 14.130 1.00 70.69 167 PRO A N 1
ATOM 1307 C CA . PRO A 1 167 ? -20.892 4.716 15.443 1.00 70.69 167 PRO A CA 1
ATOM 1308 C C . PRO A 1 167 ? -21.427 3.516 16.243 1.00 70.69 167 PRO A C 1
ATOM 1310 O O . PRO A 1 167 ? -22.538 3.035 16.023 1.00 70.69 167 PRO A O 1
ATOM 1313 N N . ARG A 1 168 ? -20.627 3.070 17.226 1.00 56.47 168 ARG A N 1
ATOM 1314 C CA . ARG A 1 168 ? -20.965 1.976 18.155 1.00 56.47 168 ARG A CA 1
ATOM 1315 C C . ARG A 1 168 ? -22.380 2.140 18.716 1.00 56.47 168 ARG A C 1
ATOM 1317 O O . ARG A 1 168 ? -22.677 3.154 19.341 1.00 56.47 168 ARG A O 1
ATOM 1324 N N . GLY A 1 169 ? -23.201 1.100 18.576 1.00 55.84 169 GLY A N 1
ATOM 1325 C CA . GLY A 1 169 ? -24.536 1.059 19.176 1.00 55.84 169 GLY A CA 1
ATOM 1326 C C . GLY A 1 169 ? -25.654 1.615 18.297 1.00 55.84 169 GLY A C 1
ATOM 1327 O O . GLY A 1 169 ? -26.779 1.721 18.780 1.00 55.84 169 GLY A O 1
ATOM 1328 N N . TRP A 1 170 ? -25.391 1.892 17.015 1.00 55.16 170 TRP A N 1
ATOM 1329 C CA . TRP A 1 170 ? -26.431 2.123 16.010 1.00 55.16 170 TRP A CA 1
ATOM 1330 C C . TRP A 1 170 ? -27.178 0.810 15.709 1.00 55.16 170 TRP A C 1
ATOM 1332 O O . TRP A 1 170 ? -27.128 0.263 14.611 1.00 55.16 170 TRP A O 1
ATOM 1342 N N . ARG A 1 171 ? -27.873 0.257 16.714 1.00 49.25 171 ARG A N 1
ATOM 1343 C CA . ARG A 1 171 ? -28.967 -0.677 16.454 1.00 49.25 171 ARG A CA 1
ATOM 1344 C C . ARG A 1 171 ? -29.960 0.078 15.590 1.00 49.25 171 ARG A C 1
ATOM 1346 O O . ARG A 1 171 ? -30.400 1.162 15.963 1.00 49.25 171 ARG A O 1
ATOM 1353 N N . GLN A 1 172 ? -30.258 -0.504 14.437 1.00 50.44 172 GLN A N 1
ATOM 1354 C CA . GLN A 1 172 ? -31.336 -0.089 13.558 1.00 50.44 172 GLN A CA 1
ATOM 1355 C C . GLN A 1 172 ? -32.600 0.118 14.401 1.00 50.44 172 GLN A C 1
ATOM 1357 O O . GLN A 1 172 ? -33.183 -0.832 14.916 1.00 50.44 172 GLN A O 1
ATOM 1362 N N . GLY A 1 173 ? -32.968 1.381 14.606 1.00 47.97 173 GLY A N 1
ATOM 1363 C CA . GLY A 1 173 ? -34.362 1.734 14.796 1.00 47.97 173 GLY A CA 1
ATOM 1364 C C . GLY A 1 173 ? -35.009 1.595 13.427 1.00 47.97 173 GLY A C 1
ATOM 1365 O O . GLY A 1 173 ? -34.787 2.445 12.566 1.00 47.97 173 GLY A O 1
ATOM 1366 N N . GLY A 1 174 ? -35.698 0.477 13.226 1.00 35.72 174 GLY A N 1
ATOM 1367 C CA . GLY A 1 174 ? -36.372 0.084 11.994 1.00 35.72 174 GLY A CA 1
ATOM 1368 C C . GLY A 1 174 ? -36.890 -1.331 12.133 1.00 35.72 174 GLY A C 1
ATOM 1369 O O . GLY A 1 174 ? -36.084 -2.249 11.880 1.00 35.72 174 GLY A O 1
#

Foldseek 3Di:
DDPPDPPLVVLLPQLLVLLLVLLLLQQLLVQVCCCQPPPVVCVVVCCNVVSLLVSSLLSNLLSVVLSVVSNVLCVQASLLSVVSNVLSVVSNVVSLVVSQVSCVPGPVPDRCPSVVVSVVCVVVSVVCNVVVVVCVVVDPPVSVVSSNVSNVPSNVVSVVSSVPRDGPPPPDPD

Secondary structure (DSSP, 8-state):
-----SHHHHHHHHHHHHHHHHHHHHHHHHHHHHHHHH-TTTTTTTTHHHHHHHHHHHHHHHTHHHHHHHHHHHHH-TTHHHHHHHHHHHHHHHHHHHHHHHIIIII-S-TTHHHHHHHHHHHHHHHHHHHHHHHHTTS-HHHHHHHHHHHHHHHHHHHHHHHHSPPTT-----